Protein AF-A0A0V1AIA8-F1 (afdb_monomer)

Sequence (78 aa):
LPPEASAQGQTWQEVLPGLSMIVAERALVQVSVEDITRMELHGFADASGKVYGAVVYLRLTHSDGRVEVRLVVATSRS

Mean predicted aligned error: 7.16 Å

Radius of gyration: 15.79 Å; Cα contacts (8 Å, |Δi|>4): 115; chains: 1; bounding box: 27×26×43 Å

Secondary structure (DSSP, 8-state):
--HHHHHHHHHHHHHHHHHTT----S-S--S-GGGEEEEEEEEEEEEETTEEEEEEEEEEEETTS-EEEEEEEEEEE-

Organism: Trichinella britovi (NCBI:txid45882)

Foldseek 3Di:
DPPVVVVVVVVCVVCQVCQQVDDFDPDQDPDDVLQFPDKDKDKDKDDDDQKIKIWIWIWTQGPVRDIDITTDGIHMDD

Solvent-accessible surface area (backbone atoms only — not comparable to full-atom values): 4641 Å² total; per-residue (Å²): 122,61,71,66,60,51,53,52,52,54,55,47,64,70,47,38,78,55,34,61,69,58,80,51,63,94,65,80,70,91,65,65,69,87,49,45,73,42,80,46,82,48,76,51,72,54,74,60,94,80,30,39,40,38,40,32,33,39,41,38,31,32,73,88,68,51,76,48,80,35,60,64,48,40,41,50,49,115

pLDDT: mean 83.91, std 10.95, range [55.28, 97.5]

InterPro domains:
  IPR008042 Retrotransposon Pao-like, RNAseH-like domain [PF05380] (3-77)

Nearest PDB structures (foldseek):
  4jeo-assembly1_A  TM=5.605E-01  e=6.512E-01  Branchiostoma lanceolatum
  5yvf-assembly1_A  TM=6.573E-01  e=9.847E-01  Arabidopsis thaliana
  5ltq-assembly1_B  TM=4.937E-01  e=5.141E-01  Branchiostoma lanceolatum
  7tdz-assembly1_a  TM=7.198E-01  e=2.389E+00  Xenopus laevis
  4dkn-assembly1_B  TM=4.792E-01  e=1.247E+00  Branchiostoma floridae

Structure (mmCIF, N/CA/C/O backbone):
data_AF-A0A0V1AIA8-F1
#
_entry.id   AF-A0A0V1AIA8-F1
#
loop_
_atom_site.group_PDB
_atom_site.id
_atom_site.type_symbol
_atom_site.label_atom_id
_atom_site.label_alt_id
_atom_site.label_comp_id
_atom_site.label_asym_id
_atom_site.label_entity_id
_atom_site.label_seq_id
_atom_site.pdbx_PDB_ins_code
_atom_site.Cartn_x
_atom_site.Cartn_y
_atom_site.Cartn_z
_atom_site.occupancy
_atom_site.B_iso_or_equiv
_atom_site.auth_seq_id
_atom_site.auth_comp_id
_atom_site.auth_asym_id
_atom_site.auth_atom_id
_atom_site.pdbx_PDB_model_num
ATOM 1 N N . LEU A 1 1 ? 1.479 14.698 -26.532 1.00 55.28 1 LEU A N 1
ATOM 2 C CA . LEU A 1 1 ? 1.100 14.748 -25.102 1.00 55.28 1 LEU A CA 1
ATOM 3 C C . LEU A 1 1 ? 1.255 16.186 -24.628 1.00 55.28 1 LEU A C 1
ATOM 5 O O . LEU A 1 1 ? 2.158 16.848 -25.139 1.00 55.28 1 LEU A O 1
ATOM 9 N N . PRO A 1 2 ? 0.391 16.688 -23.729 1.00 70.50 2 PRO A N 1
ATOM 10 C CA . PRO A 1 2 ? 0.620 17.970 -23.069 1.00 70.50 2 PRO A CA 1
ATOM 11 C C . PRO A 1 2 ? 2.049 18.017 -22.499 1.00 70.50 2 PRO A C 1
ATOM 13 O O . PRO A 1 2 ? 2.523 16.977 -22.032 1.00 70.50 2 PRO A O 1
ATOM 16 N N . PRO A 1 3 ? 2.742 19.169 -22.528 1.00 69.69 3 PRO A N 1
ATOM 17 C CA . PRO A 1 3 ? 4.124 19.274 -22.053 1.00 69.69 3 PRO A CA 1
ATOM 18 C C . PRO A 1 3 ? 4.316 18.723 -20.633 1.00 69.69 3 PRO A C 1
ATOM 20 O O . PRO A 1 3 ? 5.295 18.032 -20.370 1.00 69.69 3 PRO A O 1
ATOM 23 N N . GLU A 1 4 ? 3.332 18.945 -19.758 1.00 64.31 4 GLU A N 1
ATOM 24 C CA . GLU A 1 4 ? 3.313 18.441 -18.380 1.00 64.31 4 GLU A CA 1
ATOM 25 C C . GLU A 1 4 ? 3.279 16.910 -18.304 1.00 64.31 4 GLU A C 1
ATOM 27 O O . GLU A 1 4 ? 4.064 16.316 -17.572 1.00 64.31 4 GLU A O 1
ATOM 32 N N . ALA A 1 5 ? 2.443 16.251 -19.111 1.00 56.59 5 ALA A N 1
ATOM 33 C CA . ALA A 1 5 ? 2.357 14.790 -19.134 1.00 56.59 5 ALA A CA 1
ATOM 34 C C . ALA A 1 5 ? 3.641 14.144 -19.689 1.00 56.59 5 ALA A C 1
ATOM 36 O O . ALA A 1 5 ? 4.062 13.089 -19.217 1.00 56.59 5 ALA A O 1
ATOM 37 N N . SER A 1 6 ? 4.290 14.786 -20.668 1.00 63.72 6 SER A N 1
ATOM 38 C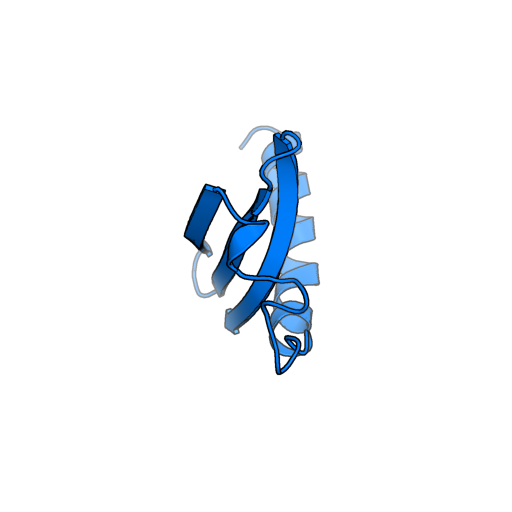 CA . SER A 1 6 ? 5.586 14.337 -21.198 1.00 63.72 6 SER A CA 1
ATOM 39 C C . SER A 1 6 ? 6.710 14.480 -20.170 1.00 63.72 6 SER A C 1
ATOM 41 O O . SER A 1 6 ? 7.521 13.567 -20.030 1.00 63.72 6 SER A O 1
ATOM 43 N N . ALA A 1 7 ? 6.750 15.600 -19.441 1.00 64.88 7 ALA A N 1
ATOM 44 C CA . ALA A 1 7 ? 7.725 15.824 -18.377 1.00 64.88 7 ALA A CA 1
ATOM 45 C C . ALA A 1 7 ? 7.537 14.814 -17.235 1.00 64.88 7 ALA A C 1
ATOM 47 O O . ALA A 1 7 ? 8.494 14.176 -16.806 1.00 64.88 7 ALA A O 1
ATOM 48 N N . GLN A 1 8 ? 6.290 14.590 -16.817 1.00 62.75 8 GLN A N 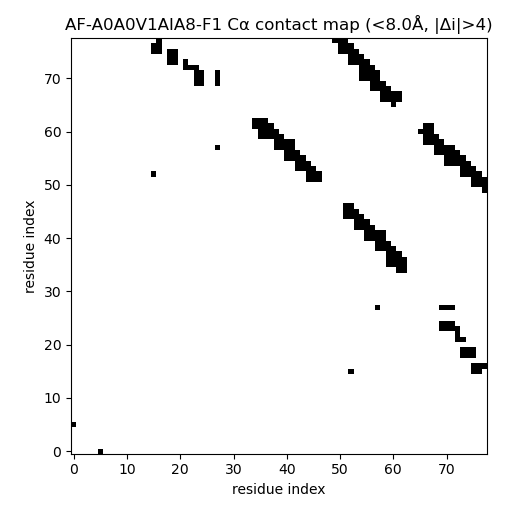1
ATOM 49 C CA . GLN A 1 8 ? 5.958 13.630 -15.770 1.00 62.75 8 GLN A CA 1
ATOM 50 C C . GLN A 1 8 ? 6.329 12.195 -16.178 1.00 62.75 8 GLN A C 1
ATOM 52 O O . GLN A 1 8 ? 6.887 11.454 -15.374 1.00 62.75 8 GLN A O 1
ATOM 57 N N . GLY A 1 9 ? 6.104 11.818 -17.442 1.00 63.59 9 GLY A N 1
ATOM 58 C CA . GLY A 1 9 ? 6.525 10.524 -17.985 1.00 63.59 9 GLY A CA 1
ATOM 59 C C . GLY A 1 9 ? 8.044 10.303 -17.969 1.00 63.59 9 GLY A C 1
ATOM 60 O O . GLY A 1 9 ? 8.487 9.197 -17.663 1.00 63.59 9 GLY A O 1
ATOM 61 N N . GLN A 1 10 ? 8.847 11.339 -18.242 1.00 63.50 10 GLN A N 1
ATOM 62 C CA . GLN A 1 10 ? 10.313 11.261 -18.143 1.00 63.50 10 GLN A CA 1
ATOM 63 C C . GLN A 1 10 ? 10.768 11.044 -16.695 1.00 63.50 10 GLN A C 1
ATOM 65 O O . GLN A 1 10 ? 11.588 10.167 -16.441 1.00 63.50 10 GLN A O 1
ATOM 70 N N . THR A 1 11 ? 10.165 11.753 -15.735 1.00 69.81 11 THR A N 1
ATOM 71 C CA . THR A 1 11 ? 10.461 11.569 -14.305 1.00 69.81 11 THR A CA 1
ATOM 72 C C . THR A 1 11 ? 10.132 10.152 -13.828 1.00 69.81 11 THR A C 1
ATOM 74 O O . THR A 1 11 ? 10.900 9.552 -13.080 1.00 69.81 11 THR A O 1
ATOM 77 N N . TRP A 1 12 ? 9.020 9.567 -14.283 1.00 66.31 12 TRP A N 1
ATOM 78 C CA . TRP A 1 12 ? 8.674 8.189 -13.924 1.00 66.31 12 TRP A CA 1
ATOM 79 C C . TRP A 1 12 ? 9.695 7.171 -14.444 1.00 66.31 12 TRP A C 1
ATOM 81 O O . TRP A 1 12 ? 10.049 6.254 -13.705 1.00 66.31 12 TRP A O 1
ATOM 91 N N . GLN A 1 13 ? 10.221 7.340 -15.663 1.00 70.12 13 GLN A N 1
ATOM 92 C CA . GLN A 1 13 ? 11.246 6.440 -16.212 1.00 70.12 13 GLN A CA 1
ATOM 93 C C . GLN A 1 13 ? 12.522 6.397 -15.361 1.00 70.12 13 GLN A C 1
ATOM 95 O O . GLN A 1 13 ? 13.129 5.336 -15.232 1.00 70.12 13 GLN A O 1
ATOM 100 N N . GLU A 1 14 ? 12.898 7.515 -14.743 1.00 75.62 14 GLU A N 1
ATOM 101 C CA . GLU A 1 14 ? 14.071 7.607 -13.865 1.00 75.62 14 GLU A CA 1
ATOM 102 C C . GLU A 1 14 ? 13.836 6.952 -12.495 1.00 75.62 14 GLU A C 1
ATOM 104 O O . GLU A 1 14 ? 14.755 6.379 -11.911 1.00 75.62 14 GLU A O 1
ATOM 109 N N . VAL A 1 15 ? 12.600 6.996 -11.986 1.00 73.25 15 VAL A N 1
ATOM 110 C CA . VAL A 1 15 ? 12.233 6.446 -10.669 1.00 73.25 15 VAL A CA 1
ATOM 111 C C . VAL A 1 15 ? 11.994 4.935 -10.720 1.00 73.25 15 VAL A C 1
ATOM 113 O O . VAL A 1 15 ? 12.256 4.236 -9.737 1.00 73.25 15 VAL A O 1
ATOM 116 N N . LEU A 1 16 ? 11.528 4.405 -11.857 1.00 76.25 16 LEU A N 1
ATOM 117 C CA . LEU A 1 16 ? 11.153 2.996 -12.002 1.00 76.25 16 LEU A CA 1
ATOM 118 C C . LEU A 1 16 ? 12.253 2.012 -11.566 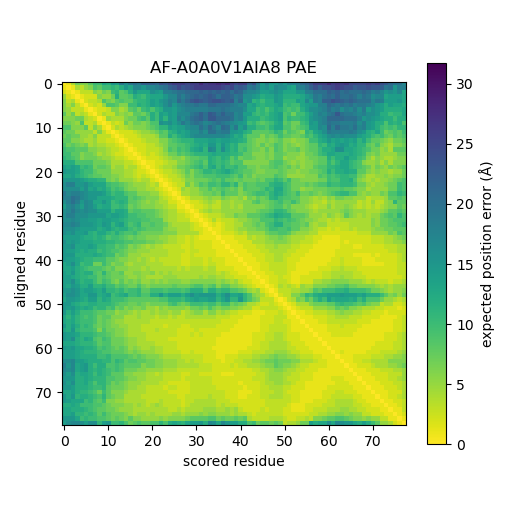1.00 76.25 16 LEU A C 1
ATOM 120 O O . LEU A 1 16 ? 11.926 1.117 -10.787 1.00 76.25 16 LEU A O 1
ATOM 124 N N . PRO A 1 17 ? 13.536 2.151 -11.947 1.00 79.56 17 PRO A N 1
ATOM 125 C CA . PRO A 1 17 ? 14.587 1.237 -11.487 1.00 79.56 17 PRO A CA 1
ATOM 126 C C . PRO A 1 17 ? 14.768 1.200 -9.960 1.00 79.56 17 PRO A C 1
ATOM 128 O O . PRO A 1 17 ? 15.189 0.185 -9.410 1.00 79.56 17 PRO A O 1
ATOM 131 N N . GLY A 1 18 ? 14.435 2.288 -9.259 1.00 79.38 18 GLY A N 1
ATOM 132 C CA . GLY A 1 18 ? 14.512 2.367 -7.800 1.00 79.38 18 GLY A CA 1
ATOM 133 C C . GLY A 1 18 ? 13.346 1.687 -7.081 1.00 79.38 18 GLY A C 1
ATOM 134 O O . GLY A 1 18 ? 13.453 1.391 -5.892 1.00 79.38 18 GLY A O 1
ATOM 135 N N . LEU A 1 19 ? 12.247 1.397 -7.784 1.00 76.81 19 LEU A N 1
ATOM 136 C CA . LEU A 1 19 ? 11.019 0.879 -7.182 1.00 76.81 19 LEU A CA 1
ATOM 137 C C . LEU A 1 19 ? 11.226 -0.500 -6.533 1.00 76.81 19 LEU A C 1
ATOM 139 O O . LEU A 1 19 ? 10.749 -0.742 -5.429 1.00 76.81 19 LEU A O 1
ATOM 143 N N . SER A 1 20 ? 12.004 -1.373 -7.180 1.00 72.69 20 SER A N 1
ATOM 144 C CA . SER A 1 20 ? 12.355 -2.699 -6.654 1.00 72.69 20 SER A CA 1
ATOM 145 C C . SER A 1 20 ? 13.306 -2.660 -5.455 1.00 72.69 20 SER A C 1
ATOM 147 O O . SER A 1 20 ? 13.491 -3.680 -4.798 1.00 72.69 20 SER A O 1
ATOM 149 N N . MET A 1 21 ? 13.933 -1.511 -5.177 1.00 79.12 21 MET A N 1
ATOM 150 C CA . MET A 1 21 ? 14.800 -1.336 -4.008 1.00 79.12 21 MET A CA 1
ATOM 151 C C . MET A 1 21 ? 14.031 -0.897 -2.760 1.00 79.12 21 MET A C 1
ATOM 153 O O . MET A 1 21 ? 14.610 -0.857 -1.674 1.00 79.12 21 MET A O 1
ATOM 157 N N . ILE A 1 22 ? 12.741 -0.566 -2.884 1.00 80.38 22 ILE A N 1
ATOM 158 C CA . ILE A 1 22 ? 11.935 -0.195 -1.726 1.00 80.38 22 ILE A CA 1
ATOM 159 C C . ILE A 1 22 ? 11.616 -1.459 -0.927 1.00 80.38 22 ILE A C 1
ATOM 161 O O . ILE A 1 22 ? 10.911 -2.356 -1.388 1.00 80.38 22 ILE A O 1
ATOM 165 N N . VAL A 1 23 ? 12.131 -1.516 0.298 1.00 76.94 23 VAL A N 1
ATOM 166 C CA . VAL A 1 23 ? 11.866 -2.613 1.226 1.00 76.94 23 VAL A CA 1
ATOM 167 C C . VAL A 1 23 ? 10.577 -2.312 1.980 1.00 76.94 23 VAL A C 1
ATOM 169 O O . VAL A 1 23 ? 10.502 -1.343 2.733 1.00 76.94 23 VAL A O 1
ATOM 172 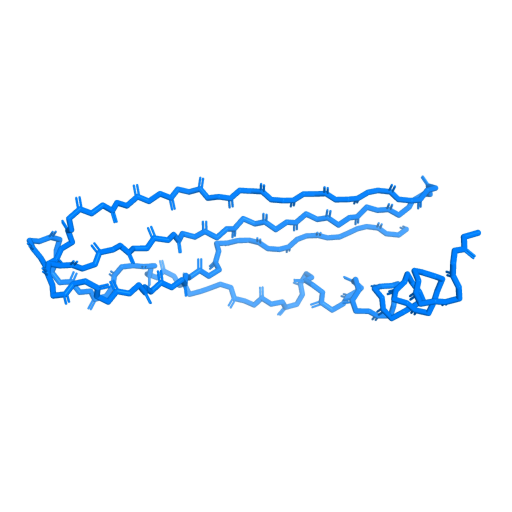N N . ALA A 1 24 ? 9.562 -3.148 1.776 1.00 80.50 24 ALA A N 1
ATOM 173 C CA . ALA A 1 24 ? 8.343 -3.098 2.569 1.00 80.50 24 ALA A CA 1
ATOM 174 C C . ALA A 1 24 ? 8.604 -3.578 4.004 1.00 80.50 24 ALA A C 1
ATOM 176 O O . ALA A 1 24 ? 9.405 -4.487 4.248 1.00 80.50 24 ALA A O 1
ATOM 177 N N . GLU A 1 25 ? 7.901 -2.983 4.963 1.00 81.06 25 GLU A N 1
ATOM 178 C CA . GLU A 1 25 ? 7.953 -3.427 6.351 1.00 81.06 25 GLU A CA 1
ATOM 179 C C . GLU A 1 25 ? 7.380 -4.845 6.487 1.00 81.06 25 GLU A C 1
ATOM 181 O O . GLU A 1 25 ? 6.361 -5.187 5.889 1.00 81.06 25 GLU A O 1
ATOM 186 N N . ARG A 1 26 ? 8.014 -5.687 7.316 1.00 77.50 26 ARG A N 1
ATOM 187 C CA . ARG A 1 26 ? 7.541 -7.065 7.561 1.00 77.50 26 ARG A CA 1
ATOM 188 C C . ARG A 1 26 ? 6.165 -7.121 8.223 1.00 77.50 26 ARG A C 1
ATOM 190 O O . ARG A 1 26 ? 5.444 -8.092 8.018 1.00 77.50 26 ARG A O 1
ATOM 197 N N . ALA A 1 27 ? 5.837 -6.132 9.051 1.00 84.81 27 ALA A N 1
ATOM 198 C CA . ALA A 1 27 ? 4.556 -6.028 9.735 1.00 84.81 27 ALA A CA 1
ATOM 199 C C . ALA A 1 27 ? 3.854 -4.756 9.261 1.00 84.81 27 ALA A C 1
ATOM 201 O O . ALA A 1 27 ? 4.237 -3.660 9.644 1.00 84.81 27 ALA A O 1
ATOM 202 N N . LEU A 1 28 ? 2.830 -4.918 8.425 1.00 83.75 28 LEU A N 1
ATOM 203 C CA . LEU A 1 28 ? 2.102 -3.803 7.809 1.00 83.75 28 LEU A CA 1
ATOM 204 C C . LEU A 1 28 ? 1.017 -3.209 8.716 1.00 83.75 28 LEU A C 1
ATOM 206 O O . LEU A 1 28 ? 0.426 -2.190 8.384 1.00 83.75 28 LEU A O 1
ATOM 210 N N . VAL A 1 29 ? 0.728 -3.858 9.843 1.00 85.25 29 VAL A N 1
ATOM 211 C CA . VAL A 1 29 ? -0.219 -3.379 10.849 1.00 85.25 29 VAL A CA 1
ATOM 212 C C . VAL A 1 29 ? 0.495 -3.445 12.191 1.00 85.25 29 VAL A C 1
ATOM 214 O O . VAL A 1 29 ? 0.763 -4.529 12.704 1.00 85.25 29 VAL A O 1
ATOM 217 N N . GLN A 1 30 ? 0.857 -2.279 12.724 1.00 84.56 30 GLN A N 1
ATOM 218 C CA . GLN A 1 30 ? 1.579 -2.127 13.998 1.00 84.56 30 GLN A CA 1
ATOM 219 C C . GLN A 1 30 ? 0.707 -1.484 15.089 1.00 84.56 30 GLN A C 1
ATOM 221 O O . GLN A 1 30 ? 1.208 -0.969 16.084 1.00 84.56 30 GLN A O 1
ATOM 226 N N . VAL A 1 31 ? -0.606 -1.498 14.883 1.00 84.00 31 VAL A N 1
ATOM 227 C CA . VAL A 1 31 ? -1.626 -0.934 15.772 1.00 84.00 31 VAL A CA 1
ATOM 228 C C . VAL A 1 31 ? -2.633 -2.016 16.150 1.00 84.00 31 VAL A C 1
ATOM 230 O O . VAL A 1 31 ? -2.659 -3.080 15.524 1.00 84.00 31 VAL A O 1
ATOM 233 N N . SER A 1 32 ? -3.469 -1.758 17.159 1.00 88.00 32 SER A N 1
ATOM 234 C CA . SER A 1 32 ? -4.570 -2.671 17.464 1.00 88.00 32 SER A CA 1
ATOM 235 C C . SER A 1 32 ? -5.533 -2.732 16.281 1.00 88.00 32 SER A C 1
ATOM 237 O O . SER A 1 32 ? -5.903 -1.705 15.713 1.00 88.00 32 SER A O 1
ATOM 239 N N . VAL A 1 33 ? -5.973 -3.938 15.918 1.00 85.56 33 VAL A N 1
ATOM 240 C CA . VAL A 1 33 ? -6.998 -4.123 14.877 1.00 85.56 33 VAL A CA 1
ATOM 241 C C . VAL A 1 33 ? -8.327 -3.494 15.306 1.00 85.56 33 VAL A C 1
ATOM 243 O O . VAL A 1 33 ? -9.087 -3.043 14.459 1.00 85.56 33 VAL A O 1
ATOM 246 N N . GLU A 1 34 ? -8.578 -3.399 16.613 1.00 90.56 34 GLU A N 1
ATOM 247 C CA . GLU A 1 34 ? -9.758 -2.732 17.178 1.00 90.56 34 GLU A CA 1
ATOM 248 C C . GLU A 1 34 ? -9.775 -1.222 16.885 1.00 90.56 34 GLU A C 1
ATOM 250 O O . GLU A 1 34 ? -10.846 -0.624 16.792 1.00 90.56 34 GLU A O 1
ATOM 255 N N . ASP A 1 35 ? -8.604 -0.615 16.659 1.00 92.88 35 ASP A N 1
ATOM 256 C CA . ASP A 1 35 ? -8.479 0.798 16.292 1.00 92.88 35 ASP A CA 1
ATOM 257 C C . ASP A 1 35 ? -8.718 1.040 14.793 1.00 92.88 35 ASP A C 1
ATOM 259 O O . ASP A 1 35 ? -8.732 2.191 14.350 1.00 92.88 35 ASP A O 1
ATOM 263 N N . ILE A 1 36 ? -8.887 -0.023 13.996 1.00 95.31 36 ILE A N 1
ATOM 264 C CA . ILE A 1 36 ? -9.070 0.037 12.545 1.00 95.31 36 ILE A CA 1
ATOM 265 C C . ILE A 1 36 ? -10.535 -0.207 12.191 1.00 95.31 36 ILE A C 1
ATOM 267 O O . ILE A 1 36 ? -11.095 -1.273 12.425 1.00 95.31 36 ILE A O 1
ATOM 271 N N . THR A 1 37 ? -11.150 0.774 11.536 1.00 97.00 37 THR A N 1
ATOM 272 C CA . THR A 1 37 ? -12.522 0.662 11.021 1.00 97.00 37 THR A CA 1
ATOM 273 C C . THR A 1 37 ? -12.570 0.091 9.612 1.00 97.00 37 THR A C 1
ATOM 275 O O . THR A 1 37 ? -13.580 -0.489 9.213 1.00 97.00 37 THR A O 1
ATOM 278 N N . ARG A 1 38 ? -11.492 0.248 8.835 1.00 96.88 38 ARG A N 1
ATOM 279 C CA . ARG A 1 38 ? -11.413 -0.267 7.466 1.00 96.88 38 ARG A CA 1
ATOM 280 C C . ARG A 1 38 ? -9.976 -0.572 7.065 1.00 96.88 38 ARG A C 1
ATOM 282 O O . ARG A 1 38 ? -9.089 0.254 7.263 1.00 96.88 38 ARG A O 1
ATOM 289 N N . MET A 1 39 ? -9.776 -1.729 6.443 1.00 95.50 39 MET A N 1
ATOM 290 C CA . MET A 1 39 ? -8.498 -2.162 5.883 1.00 95.50 39 MET A CA 1
ATOM 291 C C . MET A 1 39 ? -8.684 -2.531 4.411 1.00 95.50 39 MET A C 1
ATOM 293 O O . MET A 1 39 ? -9.552 -3.338 4.081 1.00 95.50 39 MET A O 1
ATOM 297 N N . GLU A 1 40 ? -7.883 -1.935 3.530 1.00 96.81 40 GLU A N 1
ATOM 298 C CA . GLU A 1 40 ? -8.033 -2.060 2.077 1.00 96.81 40 GLU A CA 1
ATOM 299 C C . GLU A 1 40 ? -6.684 -2.284 1.405 1.00 96.81 40 GLU A C 1
ATOM 301 O O . GLU A 1 40 ? -5.708 -1.608 1.722 1.00 96.81 40 GLU A O 1
ATOM 306 N N . LEU A 1 41 ? -6.633 -3.195 0.436 1.00 96.25 41 LEU A N 1
ATOM 307 C CA . LEU A 1 41 ? -5.457 -3.400 -0.403 1.00 96.25 41 LEU A CA 1
ATOM 308 C C . LEU A 1 41 ? -5.681 -2.721 -1.753 1.00 96.25 41 LEU A C 1
ATOM 310 O O . LEU A 1 41 ? -6.623 -3.059 -2.467 1.00 96.25 41 LEU A O 1
ATOM 314 N N . HIS A 1 42 ? -4.838 -1.753 -2.096 1.00 96.81 42 HIS A N 1
ATOM 315 C CA . HIS A 1 42 ? -4.940 -0.989 -3.334 1.00 96.81 42 HIS A CA 1
ATOM 316 C C . HIS A 1 42 ? -3.760 -1.314 -4.246 1.00 96.81 42 HIS A C 1
ATOM 318 O O . HIS A 1 42 ? -2.620 -1.363 -3.790 1.00 96.81 42 HIS A O 1
ATOM 324 N N . GLY A 1 43 ? -4.033 -1.501 -5.537 1.00 93.75 43 GLY A N 1
ATOM 325 C CA . GLY A 1 43 ? -3.022 -1.765 -6.557 1.00 93.75 43 GLY A CA 1
ATOM 326 C C . GLY A 1 43 ? -3.100 -0.752 -7.693 1.00 93.75 43 GLY A C 1
ATOM 327 O O . GLY A 1 43 ? -4.191 -0.441 -8.166 1.00 93.75 43 GLY A O 1
ATOM 328 N N . PHE A 1 44 ? -1.945 -0.265 -8.138 1.00 91.25 44 PHE A N 1
ATOM 329 C CA . PHE A 1 44 ? -1.803 0.594 -9.311 1.00 91.25 44 PHE A CA 1
ATOM 330 C C . PHE A 1 44 ? -0.717 0.024 -10.211 1.00 91.25 44 PHE A C 1
ATOM 332 O O . PHE A 1 44 ? 0.309 -0.448 -9.724 1.00 91.25 44 PHE A O 1
ATOM 339 N N . ALA A 1 45 ? -0.932 0.078 -11.518 1.00 88.88 45 ALA A N 1
ATOM 340 C CA . ALA A 1 45 ? 0.064 -0.312 -12.497 1.00 88.88 45 ALA A CA 1
ATOM 341 C C . ALA A 1 45 ? -0.028 0.599 -13.716 1.00 88.88 45 ALA A C 1
ATOM 343 O O . ALA A 1 45 ? -1.122 1.020 -14.094 1.00 88.88 45 ALA A O 1
ATOM 344 N N . ASP A 1 46 ? 1.121 0.875 -14.316 1.00 86.62 46 ASP A N 1
ATOM 345 C CA . ASP A 1 46 ? 1.234 1.606 -15.570 1.00 86.62 46 ASP A CA 1
ATOM 346 C C . ASP A 1 46 ? 2.285 0.943 -16.465 1.00 86.62 46 ASP A C 1
ATOM 348 O O . ASP A 1 46 ? 3.252 0.339 -15.987 1.00 86.62 46 ASP A O 1
ATOM 352 N N . ALA A 1 47 ? 2.078 1.026 -17.776 1.00 85.69 47 ALA A N 1
ATOM 353 C CA . ALA A 1 47 ? 2.961 0.426 -18.7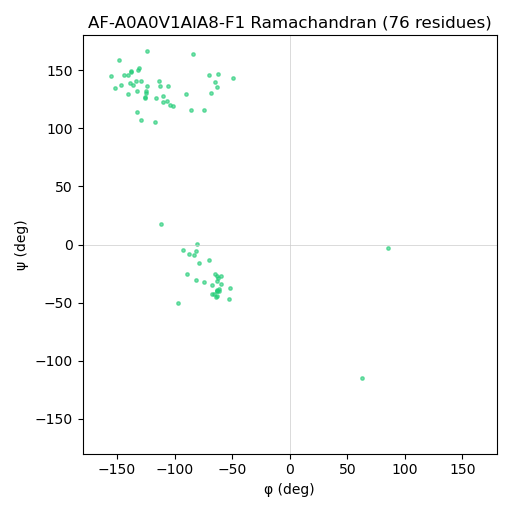63 1.00 85.69 47 ALA A CA 1
ATOM 354 C C . ALA A 1 47 ? 3.131 1.356 -19.963 1.00 85.69 47 ALA A C 1
ATOM 356 O O . ALA A 1 47 ? 2.157 1.788 -20.579 1.00 85.69 47 ALA A O 1
ATOM 357 N N . SER A 1 48 ? 4.384 1.611 -20.344 1.00 80.56 48 SER A N 1
ATOM 358 C CA . SER A 1 48 ? 4.714 2.363 -21.554 1.00 80.56 48 SER A CA 1
ATOM 359 C C . SER A 1 48 ? 5.798 1.644 -22.364 1.00 80.56 48 SER A C 1
ATOM 361 O O . SER A 1 48 ? 6.943 1.466 -21.947 1.00 80.56 48 SER A O 1
ATOM 363 N N . GLY A 1 49 ? 5.423 1.182 -23.559 1.00 82.44 49 GLY A N 1
ATOM 364 C CA . GLY A 1 49 ? 6.320 0.436 -24.442 1.00 82.44 49 GLY A CA 1
ATOM 365 C C . GLY A 1 49 ? 6.789 -0.889 -23.831 1.00 82.44 49 GLY A C 1
ATOM 366 O O . GLY A 1 49 ? 5.993 -1.806 -23.657 1.00 82.44 49 GLY A O 1
ATOM 367 N N . LYS A 1 50 ? 8.096 -1.005 -23.559 1.00 78.69 50 LYS A N 1
ATOM 368 C CA . LYS A 1 50 ? 8.720 -2.201 -22.952 1.00 78.69 50 LYS A CA 1
ATOM 369 C C . LYS A 1 50 ? 8.827 -2.128 -21.429 1.00 78.69 50 LYS A C 1
ATOM 371 O O . LYS A 1 50 ? 9.257 -3.098 -20.814 1.00 78.69 50 LYS A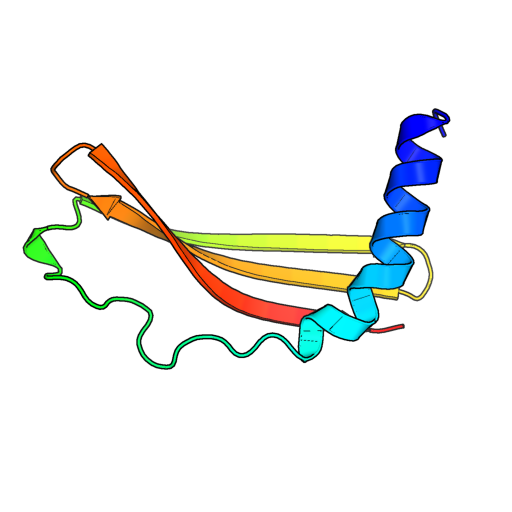 O 1
ATOM 376 N N . VAL A 1 51 ? 8.443 -0.997 -20.845 1.00 81.88 51 VAL A N 1
ATOM 377 C CA . VAL A 1 51 ? 8.618 -0.724 -19.425 1.00 81.88 51 VAL A CA 1
ATOM 378 C C . VAL A 1 51 ? 7.273 -0.832 -18.717 1.00 81.88 51 VAL A C 1
ATOM 380 O O . VAL A 1 51 ? 6.269 -0.313 -19.211 1.00 81.88 51 VAL A O 1
ATOM 383 N N . TYR A 1 52 ? 7.249 -1.479 -17.555 1.00 85.50 52 TYR A N 1
ATOM 384 C CA . TYR A 1 52 ? 6.094 -1.468 -16.660 1.00 85.50 52 TYR A CA 1
ATOM 385 C C . TYR A 1 52 ? 6.503 -1.146 -15.225 1.00 85.50 52 TYR A C 1
ATOM 387 O O . TYR A 1 52 ? 7.615 -1.453 -14.792 1.00 85.50 52 TYR A O 1
ATOM 395 N N . GLY A 1 53 ? 5.575 -0.551 -14.483 1.00 87.81 53 GLY A N 1
ATOM 396 C CA . GLY A 1 53 ? 5.662 -0.339 -13.046 1.00 87.81 53 GLY A CA 1
ATOM 397 C C . GLY A 1 53 ? 4.354 -0.737 -12.378 1.00 87.81 53 GLY A C 1
ATOM 398 O O . GLY A 1 53 ? 3.278 -0.491 -12.919 1.00 87.81 53 GLY A O 1
ATOM 399 N N . ALA A 1 54 ? 4.436 -1.357 -11.208 1.00 89.31 54 ALA A N 1
ATOM 400 C CA . ALA A 1 54 ? 3.283 -1.695 -10.390 1.00 89.31 54 ALA A CA 1
ATOM 401 C C . ALA A 1 54 ? 3.586 -1.477 -8.907 1.00 89.31 54 ALA A C 1
ATOM 403 O O . ALA A 1 54 ? 4.702 -1.706 -8.438 1.00 89.31 54 ALA A O 1
ATOM 404 N N . VAL A 1 55 ? 2.572 -1.056 -8.159 1.00 90.94 55 VAL A N 1
ATOM 405 C CA . VAL A 1 55 ? 2.641 -0.819 -6.721 1.00 90.94 55 VAL A CA 1
ATOM 406 C C . VAL A 1 55 ? 1.381 -1.342 -6.049 1.00 90.94 55 VAL A C 1
ATOM 408 O O . VAL A 1 55 ? 0.273 -1.169 -6.554 1.00 90.94 55 VAL A O 1
ATOM 411 N N . VAL A 1 56 ? 1.552 -1.974 -4.894 1.00 92.88 56 VAL A N 1
ATOM 412 C CA . VAL A 1 56 ? 0.465 -2.385 -4.011 1.00 92.88 56 VAL A CA 1
ATOM 413 C C . VAL A 1 56 ? 0.719 -1.790 -2.635 1.00 92.88 56 VAL A C 1
ATOM 415 O O . VAL A 1 56 ? 1.811 -1.937 -2.082 1.00 92.88 56 VAL A O 1
ATOM 418 N N . TYR A 1 57 ? -0.290 -1.140 -2.068 1.00 94.25 57 TYR A N 1
ATOM 419 C CA . TYR A 1 57 ? -0.242 -0.596 -0.717 1.00 94.25 57 TYR A CA 1
ATOM 420 C C . TYR A 1 57 ? -1.488 -0.972 0.086 1.00 94.25 57 TYR A C 1
ATOM 422 O O . TYR A 1 57 ? -2.578 -1.150 -0.456 1.00 94.25 57 TYR A O 1
ATOM 430 N N . LEU A 1 58 ? -1.310 -1.087 1.396 1.00 94.94 58 LEU A N 1
ATOM 431 C CA . LEU A 1 58 ? -2.367 -1.258 2.377 1.00 94.94 58 LEU A CA 1
ATOM 432 C C . LEU A 1 58 ? -2.814 0.124 2.851 1.00 94.94 58 LEU A C 1
ATOM 434 O O . LEU A 1 58 ? -1.977 0.940 3.230 1.00 94.94 58 LEU A O 1
ATOM 438 N N . ARG A 1 59 ? -4.117 0.387 2.836 1.00 96.31 59 ARG A N 1
ATOM 439 C CA . ARG A 1 59 ? -4.741 1.587 3.390 1.00 96.31 59 ARG A CA 1
ATOM 440 C C . ARG A 1 59 ? -5.536 1.197 4.629 1.00 96.31 59 ARG A C 1
ATOM 442 O O . ARG A 1 59 ? -6.439 0.364 4.558 1.00 96.31 59 ARG A O 1
ATOM 449 N N . LEU A 1 60 ? -5.208 1.814 5.753 1.00 95.88 60 LEU A N 1
ATOM 450 C CA . LEU A 1 60 ? -5.871 1.632 7.036 1.00 95.88 60 LEU A CA 1
ATOM 451 C C . LEU A 1 60 ? -6.639 2.907 7.370 1.00 95.88 60 LEU A C 1
ATOM 453 O O . LEU A 1 60 ? -6.081 4.000 7.321 1.00 95.88 60 LEU A O 1
ATOM 457 N N . THR A 1 61 ? -7.922 2.778 7.688 1.00 97.50 61 THR A N 1
ATOM 458 C CA . THR A 1 61 ? -8.727 3.866 8.253 1.00 97.50 61 THR A CA 1
ATOM 459 C C . THR A 1 61 ? -8.947 3.569 9.725 1.00 97.50 61 THR A C 1
ATOM 461 O O . THR A 1 61 ? -9.454 2.502 10.070 1.00 97.50 61 THR A O 1
ATOM 464 N N . HIS A 1 62 ? -8.547 4.499 10.581 1.00 95.81 62 HIS A N 1
ATOM 465 C CA . HIS A 1 62 ? -8.685 4.389 12.024 1.00 95.81 62 HIS A CA 1
ATOM 466 C C . HIS A 1 62 ? -10.076 4.834 12.492 1.00 95.81 62 HIS A C 1
ATOM 468 O O . HIS A 1 62 ? -10.818 5.500 11.764 1.00 95.81 62 HIS 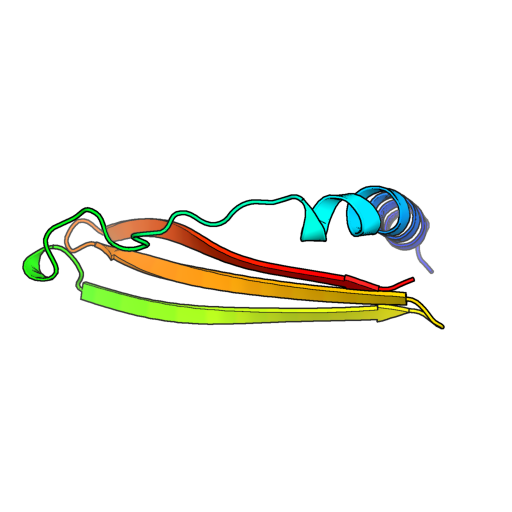A O 1
ATOM 474 N N . SER A 1 63 ? -10.436 4.471 13.719 1.00 95.19 63 SER A N 1
ATOM 475 C CA . SER A 1 63 ? -11.675 4.901 14.381 1.00 95.19 63 SER A CA 1
ATOM 476 C C . SER A 1 63 ? -11.764 6.415 14.598 1.00 95.19 63 SER A C 1
ATOM 478 O O . SER A 1 63 ? -12.85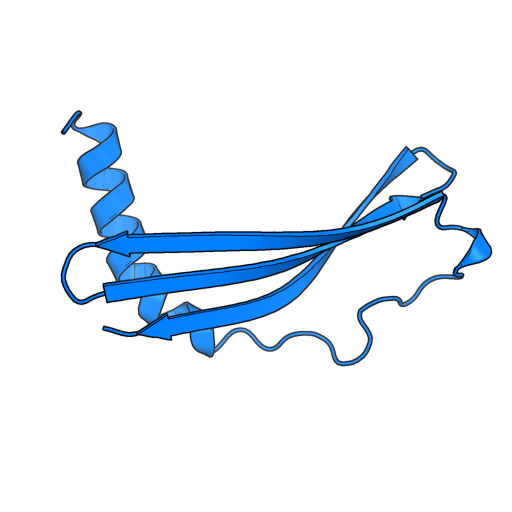7 6.973 14.547 1.00 95.19 63 SER A O 1
ATOM 480 N N . ASP A 1 64 ? -10.624 7.090 14.750 1.00 94.81 64 ASP A N 1
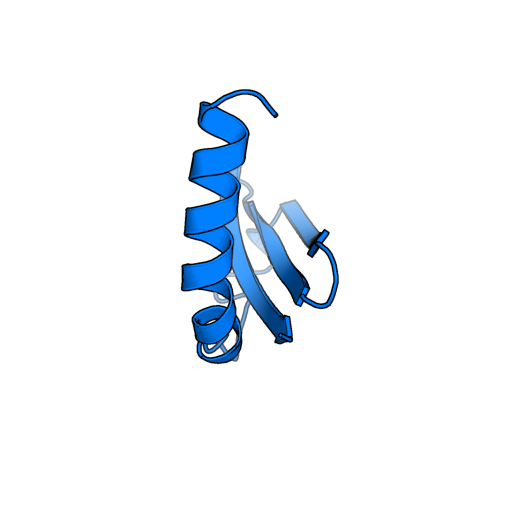ATOM 481 C CA . ASP A 1 64 ? -10.510 8.551 14.850 1.00 94.81 64 ASP A CA 1
ATOM 482 C C . ASP A 1 64 ? -10.560 9.274 13.485 1.00 94.81 64 ASP A C 1
ATOM 484 O O . ASP A 1 64 ? -10.464 10.499 13.419 1.00 94.81 64 ASP A O 1
ATOM 488 N N . GLY A 1 65 ? -10.714 8.527 12.386 1.00 94.38 65 GLY A N 1
ATOM 489 C CA . GLY A 1 65 ? -10.749 9.051 11.022 1.00 94.38 65 GLY A CA 1
ATOM 490 C C . GLY A 1 65 ? -9.376 9.234 10.368 1.00 94.38 65 GLY A C 1
ATOM 491 O O . GLY A 1 65 ? -9.318 9.579 9.184 1.00 94.38 65 GLY A O 1
ATOM 492 N N . ARG A 1 66 ? -8.267 8.975 11.075 1.00 95.88 66 ARG A N 1
ATOM 493 C CA . ARG A 1 66 ? -6.924 8.993 10.482 1.00 95.88 66 ARG A CA 1
ATOM 494 C C . ARG A 1 66 ? -6.800 7.923 9.399 1.00 95.88 66 ARG A C 1
ATOM 496 O O . ARG A 1 66 ? -7.358 6.832 9.508 1.00 95.88 66 ARG A O 1
ATOM 503 N N . VAL A 1 67 ? -6.016 8.223 8.365 1.00 95.69 67 VAL A N 1
ATOM 504 C CA . VAL A 1 67 ? -5.675 7.277 7.299 1.00 95.69 67 VAL A CA 1
ATOM 505 C C . VAL A 1 67 ? -4.176 7.021 7.314 1.00 95.69 67 VAL A C 1
ATOM 507 O O . VAL A 1 67 ? -3.382 7.956 7.243 1.00 95.69 67 VAL A O 1
ATOM 510 N N . GLU A 1 68 ? -3.801 5.752 7.377 1.00 93.75 68 GLU A N 1
ATOM 511 C CA . GLU A 1 68 ? -2.425 5.274 7.284 1.00 93.75 68 GLU A CA 1
ATOM 512 C C . GLU A 1 68 ? -2.256 4.457 5.998 1.00 93.75 68 GLU A C 1
ATOM 514 O O . GLU A 1 68 ? -3.151 3.710 5.601 1.00 93.75 68 GLU A O 1
ATOM 519 N N . VAL A 1 69 ? -1.112 4.610 5.327 1.00 93.12 69 VAL A N 1
ATOM 520 C CA . VAL A 1 69 ? -0.769 3.839 4.127 1.00 93.12 69 VAL A CA 1
ATOM 521 C C . VAL A 1 69 ? 0.569 3.143 4.332 1.00 93.12 69 VAL A C 1
ATOM 523 O O . VAL A 1 69 ? 1.542 3.765 4.764 1.00 93.12 69 VAL A O 1
ATOM 526 N N . ARG A 1 70 ? 0.621 1.852 4.004 1.00 92.06 70 ARG A N 1
ATOM 527 C CA . ARG A 1 70 ? 1.823 1.018 4.095 1.00 92.06 70 ARG A CA 1
ATOM 528 C C . ARG A 1 70 ? 2.096 0.357 2.760 1.00 92.06 70 ARG A C 1
ATOM 530 O O . ARG A 1 70 ? 1.221 -0.293 2.194 1.00 92.06 70 ARG A O 1
ATOM 537 N N . LEU A 1 71 ? 3.309 0.519 2.249 1.00 91.38 71 LEU A N 1
ATOM 538 C CA . LEU A 1 71 ? 3.707 -0.146 1.019 1.00 91.38 71 LEU A CA 1
ATOM 539 C C . LEU A 1 71 ? 3.815 -1.655 1.257 1.00 91.38 71 LEU A C 1
ATOM 541 O O . LEU A 1 71 ? 4.479 -2.081 2.197 1.00 91.38 71 LEU A O 1
ATOM 545 N N . VAL A 1 72 ? 3.190 -2.446 0.386 1.00 91.62 72 VAL A N 1
ATOM 546 C CA . VAL A 1 72 ? 3.281 -3.914 0.411 1.00 91.62 72 VAL A CA 1
ATOM 547 C C . VAL A 1 72 ? 4.338 -4.390 -0.571 1.00 91.62 72 VAL A C 1
ATOM 549 O O . VAL A 1 72 ? 5.210 -5.179 -0.225 1.00 91.62 72 VAL A O 1
ATOM 552 N N . VAL A 1 73 ? 4.262 -3.909 -1.809 1.00 89.69 73 VAL A N 1
ATOM 553 C CA . VAL A 1 73 ? 5.227 -4.242 -2.852 1.00 89.69 73 VAL A CA 1
ATOM 554 C C . VAL A 1 73 ? 5.259 -3.134 -3.885 1.00 89.69 73 VAL A C 1
ATOM 556 O O . VAL A 1 73 ? 4.233 -2.540 -4.216 1.00 89.69 73 VAL A O 1
ATOM 559 N N . ALA A 1 74 ? 6.444 -2.889 -4.422 1.00 89.81 74 ALA A N 1
ATOM 560 C CA . ALA A 1 74 ? 6.614 -2.097 -5.616 1.00 89.81 74 ALA A CA 1
ATOM 561 C C . ALA A 1 74 ? 7.562 -2.843 -6.561 1.00 89.81 74 ALA A C 1
ATOM 563 O O . ALA A 1 74 ? 8.584 -3.384 -6.143 1.00 89.81 74 ALA A O 1
ATOM 564 N N . THR A 1 75 ? 7.183 -2.947 -7.829 1.00 88.00 75 THR A N 1
ATOM 565 C CA . THR A 1 75 ? 7.945 -3.660 -8.852 1.00 88.00 75 THR A CA 1
ATOM 566 C C . THR A 1 75 ? 7.961 -2.871 -10.146 1.00 88.00 75 THR A C 1
ATOM 568 O O . THR A 1 75 ? 7.022 -2.147 -10.474 1.00 88.00 75 THR A O 1
ATOM 571 N N . SER A 1 76 ? 9.039 -3.018 -10.891 1.00 87.50 76 SER A N 1
ATOM 572 C CA . SER A 1 76 ? 9.196 -2.429 -12.205 1.00 87.50 76 SER A CA 1
ATOM 573 C C . SER A 1 76 ? 10.061 -3.337 -13.065 1.00 87.50 76 SER A C 1
ATOM 575 O O . SER A 1 76 ? 10.814 -4.178 -12.564 1.00 87.50 76 SER A O 1
ATOM 577 N N . ARG A 1 77 ? 9.939 -3.178 -14.377 1.00 82.62 77 ARG A N 1
ATOM 578 C CA . ARG A 1 77 ? 10.822 -3.815 -15.347 1.00 82.62 77 ARG A CA 1
ATOM 579 C C . ARG A 1 77 ? 10.996 -2.895 -16.533 1.00 82.62 77 ARG A C 1
ATOM 581 O O . ARG A 1 77 ? 10.009 -2.334 -17.004 1.00 82.62 77 ARG A O 1
ATOM 588 N N . SER A 1 78 ? 12.228 -2.795 -17.010 1.00 74.69 78 SER A N 1
ATOM 589 C CA . SER A 1 78 ? 12.622 -2.118 -18.244 1.00 74.69 78 SER A CA 1
ATOM 590 C C . SER A 1 78 ? 13.229 -3.082 -19.258 1.00 74.69 78 SER A C 1
ATOM 592 O O . SER A 1 78 ? 13.639 -4.200 -18.860 1.00 74.69 78 SER A O 1
#